Protein AF-A0A527ZDQ5-F1 (afdb_monomer_lite)

Sequence (69 aa):
SVDILSRPFWLPETVDTGDWIEIGHIGAYSLSLRTRFNGFYPDTFVEVTTPFDEGDAPQGFASLETMAD

Structure (mmCIF, N/CA/C/O backbone):
data_AF-A0A527ZDQ5-F1
#
_entry.id   AF-A0A527ZDQ5-F1
#
loop_
_atom_site.group_PDB
_atom_site.id
_atom_site.type_symbol
_atom_site.label_atom_id
_atom_site.label_alt_id
_atom_site.label_comp_id
_atom_site.label_asym_id
_atom_site.label_entity_id
_atom_site.label_seq_id
_atom_site.pdbx_PDB_ins_code
_atom_site.Cartn_x
_atom_site.Cartn_y
_atom_site.Cartn_z
_atom_site.occupancy
_atom_site.B_iso_or_equiv
_atom_site.auth_seq_id
_atom_site.auth_comp_id
_atom_site.auth_asym_id
_atom_site.auth_atom_id
_atom_site.pdbx_PDB_model_num
ATOM 1 N N . SER A 1 1 ? 19.758 -6.143 -6.900 1.00 80.00 1 SER A N 1
ATOM 2 C CA . SER A 1 1 ? 18.315 -5.975 -7.163 1.00 80.00 1 SER A CA 1
ATOM 3 C C . SER A 1 1 ? 17.913 -4.574 -6.730 1.00 80.00 1 SER A C 1
ATOM 5 O O . SER A 1 1 ? 18.548 -4.080 -5.807 1.00 80.00 1 SER A O 1
ATOM 7 N N . VAL A 1 2 ? 16.948 -3.927 -7.393 1.00 89.75 2 VAL A N 1
ATOM 8 C CA . VAL A 1 2 ? 16.508 -2.544 -7.080 1.00 89.75 2 VAL A CA 1
ATOM 9 C C . VAL A 1 2 ? 15.012 -2.427 -6.770 1.00 89.75 2 VAL A C 1
ATOM 11 O O . VAL A 1 2 ? 14.574 -1.374 -6.324 1.00 89.75 2 VAL A O 1
ATOM 14 N N . ASP A 1 3 ? 14.241 -3.495 -6.985 1.00 92.00 3 ASP A N 1
ATOM 15 C CA . ASP A 1 3 ? 12.823 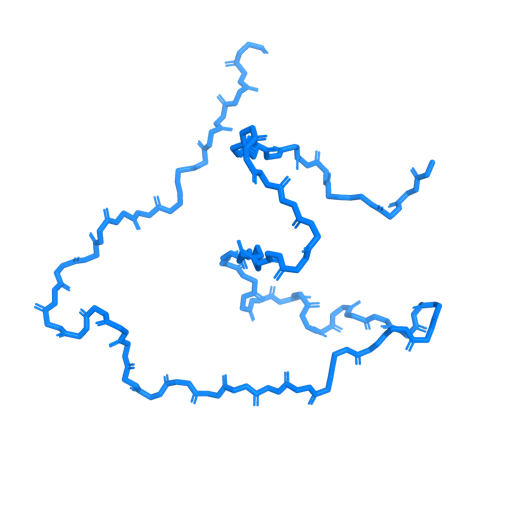-3.570 -6.622 1.00 92.00 3 ASP A CA 1
ATOM 16 C C . ASP A 1 3 ? 12.705 -4.020 -5.159 1.00 92.00 3 ASP A C 1
ATOM 18 O O . ASP A 1 3 ? 12.606 -5.208 -4.854 1.00 92.00 3 ASP A O 1
ATOM 22 N N . ILE A 1 4 ? 12.914 -3.069 -4.249 1.00 89.25 4 ILE A N 1
ATOM 23 C CA . ILE A 1 4 ? 12.933 -3.275 -2.799 1.00 89.25 4 ILE A CA 1
ATOM 24 C C . ILE A 1 4 ? 12.531 -1.975 -2.094 1.00 89.25 4 ILE A C 1
ATOM 26 O O . ILE A 1 4 ? 12.891 -0.883 -2.537 1.00 89.25 4 ILE A O 1
ATOM 30 N N . LEU A 1 5 ? 11.804 -2.075 -0.979 1.00 85.38 5 LEU A N 1
ATOM 31 C CA . LEU A 1 5 ? 11.565 -0.926 -0.106 1.00 85.38 5 LEU A CA 1
ATOM 32 C C . LEU A 1 5 ? 12.852 -0.564 0.640 1.00 85.38 5 LEU A C 1
ATOM 34 O O . LEU A 1 5 ? 13.544 -1.430 1.170 1.00 85.38 5 LEU A O 1
ATOM 38 N N . SER A 1 6 ? 13.162 0.729 0.724 1.00 83.56 6 SER A N 1
ATOM 39 C CA 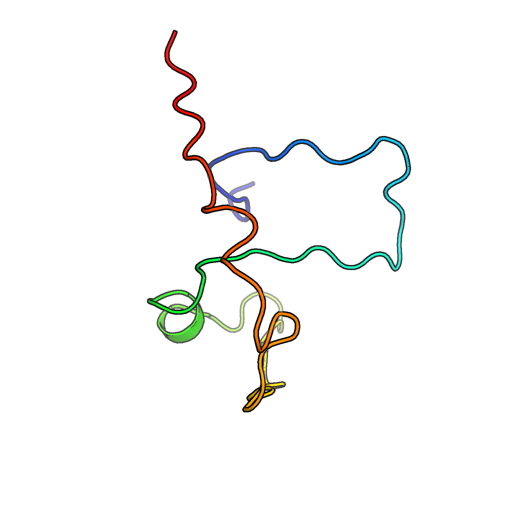. SER A 1 6 ? 14.426 1.208 1.303 1.00 83.56 6 SER A CA 1
ATOM 40 C C . SER A 1 6 ? 14.601 0.900 2.793 1.00 83.56 6 SER A C 1
ATOM 42 O O . SER A 1 6 ? 15.703 1.060 3.313 1.00 83.56 6 SER A O 1
ATO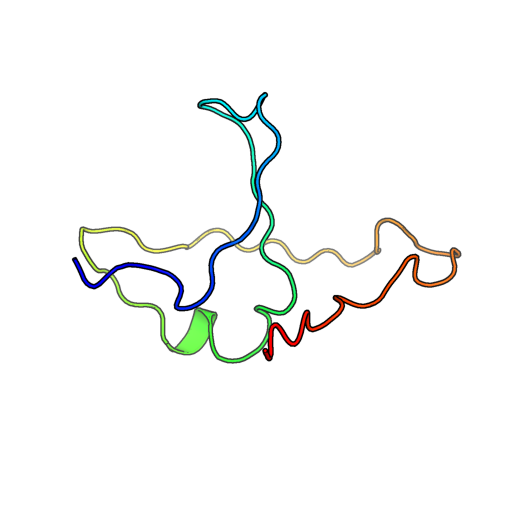M 44 N N . ARG A 1 7 ? 13.530 0.510 3.495 1.00 81.94 7 ARG A N 1
ATOM 45 C CA . ARG A 1 7 ? 13.566 0.132 4.909 1.00 81.94 7 ARG A CA 1
ATOM 46 C C . ARG A 1 7 ? 13.001 -1.275 5.105 1.00 81.94 7 ARG A C 1
ATOM 48 O O . ARG A 1 7 ? 11.944 -1.564 4.542 1.00 81.94 7 ARG A O 1
ATOM 55 N N . PRO A 1 8 ? 13.683 -2.128 5.888 1.00 84.19 8 PRO A N 1
ATOM 56 C CA . PRO A 1 8 ? 13.163 -3.436 6.247 1.00 84.19 8 PRO A CA 1
ATOM 57 C C . PRO A 1 8 ? 12.020 -3.307 7.259 1.00 84.19 8 PRO A C 1
ATOM 59 O O . PRO A 1 8 ? 12.005 -2.388 8.077 1.00 84.19 8 PRO A O 1
ATOM 62 N N . PHE A 1 9 ? 11.100 -4.267 7.217 1.00 84.06 9 PHE A N 1
ATOM 63 C CA . PHE A 1 9 ? 10.075 -4.480 8.235 1.00 84.06 9 PHE A CA 1
ATOM 64 C C . PHE A 1 9 ? 10.278 -5.865 8.838 1.00 84.06 9 PHE A C 1
ATOM 66 O O . PHE A 1 9 ? 10.626 -6.809 8.125 1.00 84.06 9 PHE A O 1
ATOM 73 N N . TRP A 1 10 ? 10.059 -5.985 10.142 1.00 88.25 10 TRP A N 1
ATOM 74 C CA . TRP A 1 10 ? 10.064 -7.278 10.811 1.00 88.25 10 TRP A CA 1
ATOM 75 C C . TRP A 1 10 ? 8.725 -7.968 10.578 1.00 88.25 10 TRP A C 1
ATOM 77 O O . TRP A 1 10 ? 7.673 -7.389 10.839 1.00 88.25 10 TRP A O 1
ATOM 87 N N . LEU A 1 11 ? 8.774 -9.199 10.076 1.00 90.88 11 LEU A N 1
ATOM 88 C CA . LEU A 1 11 ? 7.597 -10.043 9.907 1.00 90.88 11 LEU A CA 1
ATOM 89 C C . LEU A 1 11 ? 7.575 -11.123 10.997 1.00 90.88 11 LEU A C 1
ATOM 91 O O . LEU A 1 11 ? 8.646 -11.545 11.446 1.00 90.88 11 LEU A O 1
ATOM 95 N N . PRO A 1 12 ? 6.387 -11.586 11.424 1.00 93.06 12 PRO A N 1
ATOM 96 C CA . PRO A 1 12 ? 6.274 -12.748 12.298 1.00 93.06 12 PRO A CA 1
ATOM 97 C C . PRO A 1 12 ? 6.917 -13.987 11.666 1.00 93.06 12 PRO A C 1
ATOM 99 O O . PRO A 1 12 ? 6.849 -14.173 10.453 1.00 93.06 12 PRO A O 1
ATOM 102 N N . GLU A 1 13 ? 7.465 -14.885 12.489 1.00 94.94 13 GLU A N 1
ATOM 103 C CA . GLU A 1 13 ? 8.064 -16.150 12.018 1.00 94.94 13 GLU A CA 1
ATOM 104 C C . GLU A 1 13 ? 7.063 -17.068 11.296 1.00 94.94 13 GLU A C 1
ATOM 106 O O . GLU A 1 13 ? 7.461 -17.979 10.577 1.00 94.94 13 GLU A O 1
ATOM 111 N N . THR A 1 14 ? 5.766 -16.834 11.494 1.00 95.88 14 THR A N 1
ATOM 112 C CA . THR A 1 14 ? 4.672 -17.631 10.933 1.00 95.88 14 THR A CA 1
ATOM 113 C C . THR A 1 14 ? 4.190 -17.150 9.567 1.00 95.88 14 THR A C 1
ATOM 115 O O . THR A 1 14 ? 3.217 -17.711 9.076 1.00 95.88 14 THR A O 1
ATOM 118 N N . VAL A 1 15 ? 4.787 -16.101 8.988 1.00 96.00 15 VAL A N 1
ATOM 119 C CA . VAL A 1 15 ? 4.363 -15.586 7.677 1.00 96.00 15 VAL A CA 1
ATOM 120 C C . VAL A 1 15 ? 4.563 -16.643 6.590 1.00 96.00 15 VAL A C 1
ATOM 122 O O . VAL A 1 15 ? 5.634 -17.246 6.494 1.00 96.00 15 VAL A O 1
ATOM 125 N N . ASP A 1 16 ? 3.545 -16.857 5.761 1.00 97.19 16 ASP A N 1
ATOM 126 C CA . ASP A 1 16 ? 3.571 -17.855 4.693 1.00 97.19 16 ASP A CA 1
ATOM 127 C C . ASP A 1 16 ? 2.845 -17.375 3.419 1.00 97.19 16 ASP A C 1
ATOM 129 O O . ASP A 1 16 ? 2.262 -16.292 3.330 1.00 97.19 16 ASP A O 1
ATOM 133 N N . THR A 1 17 ? 2.920 -18.187 2.368 1.00 97.19 17 THR A N 1
ATOM 134 C CA . THR A 1 17 ? 2.279 -17.937 1.082 1.00 97.19 17 THR A CA 1
ATOM 135 C C . THR A 1 17 ? 0.763 -17.899 1.233 1.00 97.19 17 THR A C 1
ATOM 137 O O . THR A 1 17 ? 0.142 -18.866 1.666 1.00 97.19 17 THR A O 1
ATOM 140 N N . GLY A 1 18 ? 0.161 -16.808 0.764 1.00 96.75 18 GLY A N 1
ATOM 141 C CA . GLY A 1 18 ? -1.282 -16.580 0.842 1.00 96.75 18 GLY A CA 1
ATOM 142 C C . GLY A 1 18 ? -1.686 -15.594 1.937 1.00 96.75 18 GLY A C 1
ATOM 143 O O . GLY A 1 18 ? -2.827 -15.133 1.919 1.00 96.75 18 GLY A O 1
ATOM 144 N N . ASP A 1 19 ? -0.761 -15.220 2.824 1.00 95.94 19 ASP A N 1
ATOM 145 C CA . ASP A 1 19 ? -0.981 -14.151 3.793 1.00 95.94 19 ASP A CA 1
ATOM 146 C C . ASP A 1 19 ? -1.038 -12.774 3.120 1.00 95.94 19 ASP A C 1
ATOM 148 O O . ASP A 1 19 ? -0.434 -12.522 2.072 1.00 95.94 19 ASP A O 1
ATOM 152 N N . TRP A 1 20 ? -1.758 -11.855 3.763 1.00 92.12 20 TRP A N 1
ATOM 153 C CA . TRP A 1 20 ? -1.882 -10.469 3.327 1.00 92.12 20 TRP A CA 1
ATOM 154 C C . TRP A 1 20 ? -1.015 -9.564 4.198 1.00 92.12 20 TRP A C 1
ATOM 156 O O . TRP A 1 20 ? -1.094 -9.609 5.424 1.00 92.12 20 TRP A O 1
ATOM 166 N N . ILE A 1 21 ? -0.217 -8.710 3.556 1.00 90.12 21 ILE A N 1
ATOM 167 C CA . ILE A 1 21 ? 0.571 -7.666 4.216 1.00 90.12 21 ILE A CA 1
ATOM 168 C C . ILE A 1 21 ? -0.024 -6.315 3.828 1.00 90.12 21 ILE A C 1
ATOM 170 O O . ILE A 1 21 ? -0.092 -5.976 2.646 1.00 90.12 21 ILE A O 1
ATOM 174 N N . GLU A 1 22 ? -0.431 -5.534 4.824 1.00 89.81 22 GLU A N 1
ATOM 175 C CA . GLU A 1 22 ? -0.863 -4.154 4.628 1.00 89.81 22 GLU A CA 1
ATOM 176 C C . GLU A 1 22 ? 0.326 -3.198 4.771 1.00 89.81 22 GLU A C 1
ATOM 178 O O . GLU A 1 22 ? 1.080 -3.260 5.742 1.00 89.81 22 GLU A O 1
ATOM 183 N N . ILE A 1 23 ? 0.465 -2.268 3.822 1.00 87.75 23 ILE A N 1
ATOM 184 C CA . ILE A 1 23 ? 1.382 -1.133 3.939 1.00 87.75 23 ILE A CA 1
ATOM 185 C C . ILE A 1 23 ? 0.552 0.143 4.081 1.00 87.75 23 ILE A C 1
ATOM 187 O O . ILE A 1 23 ? -0.003 0.653 3.106 1.00 87.75 23 ILE A O 1
ATOM 191 N N . GLY A 1 24 ? 0.476 0.662 5.306 1.00 86.44 24 GLY A N 1
ATOM 192 C CA . GLY A 1 24 ? -0.227 1.907 5.610 1.00 86.44 24 GLY A CA 1
ATOM 193 C C . GLY A 1 24 ? 0.455 3.157 5.032 1.00 86.44 24 GLY A C 1
ATOM 194 O O . GLY A 1 24 ? 1.586 3.121 4.549 1.00 86.44 24 GLY A O 1
ATOM 195 N N . HIS A 1 25 ? -0.234 4.300 5.115 1.00 87.50 25 HIS A N 1
ATOM 196 C CA . HIS A 1 25 ? 0.264 5.626 4.696 1.00 87.50 25 HIS A CA 1
ATOM 197 C C . HIS A 1 25 ? 0.688 5.757 3.220 1.00 87.50 25 HIS A C 1
ATOM 199 O O . HIS A 1 25 ? 1.451 6.652 2.860 1.00 87.50 25 HIS A O 1
ATOM 205 N N . ILE A 1 26 ? 0.134 4.932 2.334 1.00 90.25 26 ILE A N 1
ATOM 206 C CA . ILE A 1 26 ? 0.396 4.987 0.888 1.00 90.25 26 ILE A CA 1
ATOM 207 C C . ILE A 1 26 ? -0.580 5.891 0.117 1.00 90.25 26 ILE A C 1
ATOM 209 O O . ILE A 1 26 ? -0.607 5.850 -1.105 1.00 90.25 26 ILE A O 1
ATOM 213 N N . GLY A 1 27 ? -1.396 6.719 0.774 1.00 89.69 27 GLY A N 1
ATOM 214 C CA . GLY A 1 27 ? -2.432 7.515 0.091 1.00 89.69 27 GLY A CA 1
ATOM 215 C C . GLY A 1 27 ? -1.894 8.594 -0.862 1.00 89.69 27 GLY A C 1
ATOM 216 O O . GLY A 1 27 ? -2.532 8.922 -1.860 1.00 89.69 27 GLY A O 1
ATOM 217 N N . ALA A 1 28 ? -0.703 9.129 -0.588 1.00 92.75 28 ALA A N 1
ATOM 218 C CA . ALA A 1 28 ? -0.070 10.151 -1.413 1.00 92.75 28 ALA A CA 1
ATOM 219 C C . ALA A 1 28 ? 1.081 9.561 -2.237 1.00 92.75 28 ALA A C 1
ATOM 221 O O . ALA A 1 28 ? 1.918 8.823 -1.726 1.00 92.75 28 ALA A O 1
ATOM 222 N N . TYR A 1 29 ? 1.138 9.931 -3.516 1.00 92.50 29 TYR A N 1
ATOM 223 C CA . TYR A 1 29 ? 2.216 9.650 -4.473 1.00 92.50 29 TYR A CA 1
ATOM 224 C C . TYR A 1 29 ? 2.542 8.183 -4.808 1.00 92.50 29 TYR A C 1
ATOM 226 O O . TYR A 1 29 ? 3.167 7.948 -5.839 1.00 92.50 29 TYR A O 1
ATOM 234 N N . SER A 1 30 ? 2.088 7.193 -4.035 1.00 91.19 30 SER A N 1
ATOM 235 C CA . SER A 1 30 ? 2.302 5.773 -4.356 1.00 91.19 30 SER A CA 1
ATOM 236 C C . SER A 1 30 ? 1.648 5.412 -5.696 1.00 91.19 30 SER A C 1
ATOM 238 O O . SER A 1 30 ? 2.295 4.943 -6.633 1.00 91.19 30 SER A O 1
ATOM 240 N N . LEU A 1 31 ? 0.361 5.738 -5.829 1.00 91.31 31 LEU A N 1
ATOM 241 C CA . LEU A 1 31 ? -0.446 5.359 -6.973 1.00 91.31 31 LEU A CA 1
ATOM 242 C C . LEU A 1 31 ? -0.094 6.170 -8.219 1.00 91.31 31 LEU A C 1
ATOM 244 O O . LEU A 1 31 ? -0.093 5.629 -9.326 1.00 91.31 31 LEU A O 1
ATOM 248 N N . SER A 1 32 ? 0.213 7.459 -8.055 1.00 93.31 32 SER A N 1
ATOM 249 C CA . SER A 1 32 ? 0.558 8.344 -9.172 1.00 93.31 32 SER A CA 1
ATOM 250 C C . SER A 1 32 ? 1.899 7.994 -9.814 1.00 93.31 32 SER A C 1
ATOM 252 O O . SER A 1 32 ? 2.096 8.298 -10.985 1.00 93.31 32 SER A O 1
ATOM 254 N N . LEU A 1 33 ? 2.809 7.363 -9.065 1.00 93.44 33 LEU A N 1
ATOM 255 C CA . LEU A 1 33 ? 4.141 6.979 -9.541 1.00 93.44 33 LEU A CA 1
ATOM 256 C C . LEU A 1 33 ? 4.222 5.514 -10.002 1.00 93.44 33 LEU A C 1
ATOM 258 O O . LEU A 1 33 ? 5.283 5.071 -10.441 1.00 93.44 33 LEU A O 1
ATOM 262 N N . ARG A 1 34 ? 3.121 4.751 -9.930 1.00 93.12 34 ARG A N 1
ATOM 263 C CA . ARG A 1 34 ? 3.103 3.340 -10.338 1.00 93.12 34 ARG A CA 1
ATOM 264 C C . ARG A 1 34 ? 3.423 3.171 -11.823 1.00 93.12 34 ARG A C 1
ATOM 266 O O . ARG A 1 34 ? 2.989 3.955 -12.668 1.00 93.12 34 ARG A O 1
ATOM 273 N N . THR A 1 35 ? 4.099 2.079 -12.156 1.00 94.25 35 THR A N 1
ATOM 274 C CA . THR A 1 35 ? 4.393 1.694 -13.543 1.00 94.25 35 THR A CA 1
ATOM 275 C C . THR A 1 35 ? 3.737 0.353 -13.881 1.00 94.25 35 THR A C 1
ATOM 277 O O . THR A 1 35 ? 3.052 -0.227 -13.046 1.00 94.25 35 THR A O 1
ATOM 280 N N . ARG A 1 36 ? 3.916 -0.127 -15.119 1.00 95.50 36 ARG A N 1
ATOM 281 C CA . ARG A 1 36 ? 3.492 -1.467 -15.577 1.00 95.50 36 ARG A CA 1
ATOM 282 C C . ARG A 1 36 ? 4.662 -2.453 -15.647 1.00 95.50 36 ARG A C 1
ATOM 284 O O . ARG A 1 36 ? 4.716 -3.298 -16.543 1.00 95.50 36 ARG A O 1
ATOM 291 N N . PHE A 1 37 ? 5.659 -2.281 -14.782 1.00 94.62 37 PHE A N 1
ATOM 292 C CA . PHE A 1 37 ? 6.851 -3.122 -14.782 1.00 94.62 37 PHE A CA 1
ATOM 293 C C . PHE A 1 37 ? 6.470 -4.605 -14.631 1.00 94.62 37 PHE A C 1
ATOM 295 O O . PHE A 1 37 ? 5.608 -4.950 -13.827 1.00 94.62 37 PHE A O 1
ATOM 302 N N . ASN A 1 38 ? 7.058 -5.476 -15.459 1.00 94.62 38 ASN A N 1
ATOM 303 C CA . ASN A 1 38 ? 6.749 -6.913 -15.530 1.00 94.62 38 ASN A CA 1
ATOM 304 C C . ASN A 1 38 ? 5.257 -7.269 -15.711 1.00 94.62 38 ASN A C 1
ATOM 306 O O . ASN A 1 38 ? 4.848 -8.385 -15.407 1.00 94.62 38 ASN A O 1
ATOM 310 N N . GLY A 1 39 ? 4.438 -6.344 -16.222 1.00 93.75 39 GLY A N 1
ATOM 311 C CA . GLY A 1 39 ? 3.001 -6.564 -16.398 1.00 93.75 39 GLY A CA 1
ATOM 312 C C . GLY A 1 39 ? 2.174 -6.438 -15.114 1.00 93.75 39 GLY A C 1
ATOM 313 O O . GLY A 1 39 ? 0.959 -6.606 -15.179 1.00 93.75 39 GLY A O 1
ATOM 314 N N . PHE A 1 40 ? 2.781 -6.093 -13.974 1.00 92.12 40 PHE A N 1
ATOM 315 C CA . PHE A 1 40 ? 2.049 -5.812 -12.740 1.00 92.12 40 PHE A CA 1
ATOM 316 C C . PHE A 1 40 ? 1.470 -4.400 -12.780 1.00 92.12 40 PHE A C 1
ATOM 318 O O . PHE A 1 40 ? 2.188 -3.420 -12.990 1.00 92.12 40 PHE A O 1
ATOM 325 N N . TYR A 1 41 ? 0.157 -4.289 -12.587 1.00 89.69 41 TYR A N 1
ATOM 326 C CA . TYR A 1 41 ? -0.533 -3.009 -12.515 1.00 89.69 41 TYR A CA 1
ATOM 327 C C . TYR A 1 41 ? -1.780 -3.137 -11.637 1.00 89.69 41 TYR A C 1
ATOM 329 O O . TYR A 1 41 ? -2.709 -3.836 -12.036 1.00 89.6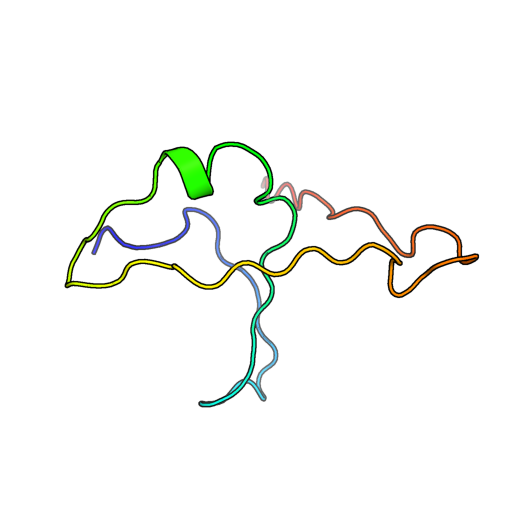9 41 TYR A O 1
ATOM 337 N N . PRO A 1 42 ? -1.831 -2.482 -10.465 1.00 85.56 42 PRO A N 1
ATOM 338 C CA . PRO A 1 42 ? -3.017 -2.520 -9.626 1.00 85.56 42 PRO A CA 1
ATOM 339 C C . PRO A 1 42 ? -4.144 -1.725 -10.294 1.00 85.56 42 PRO A C 1
ATOM 341 O O . PRO A 1 42 ? -4.000 -0.534 -10.598 1.00 85.56 42 PRO A O 1
ATOM 344 N N . ASP A 1 43 ? -5.252 -2.411 -10.542 1.00 87.94 43 ASP A N 1
ATOM 345 C CA . ASP A 1 43 ? -6.483 -1.891 -11.140 1.00 87.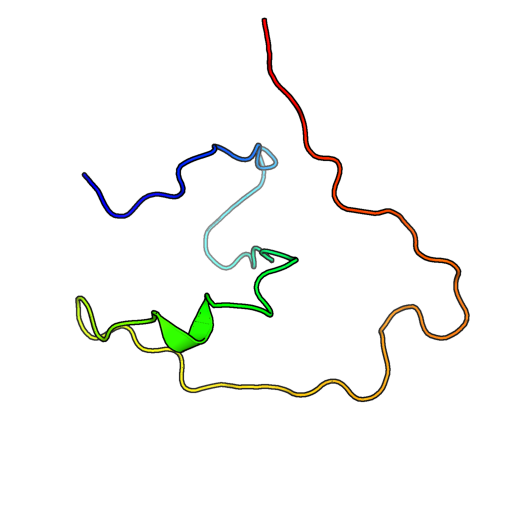94 43 ASP A CA 1
ATOM 346 C C . ASP A 1 43 ? -7.692 -1.991 -10.198 1.00 87.94 43 ASP A C 1
ATOM 348 O O . ASP A 1 43 ? -8.706 -1.330 -10.420 1.00 87.94 43 ASP A O 1
ATOM 352 N N . THR A 1 44 ? -7.566 -2.771 -9.127 1.00 90.88 44 THR A N 1
ATOM 353 C CA . THR A 1 44 ? -8.596 -2.932 -8.108 1.00 90.88 44 THR A CA 1
ATOM 354 C C . THR A 1 44 ? -8.451 -1.845 -7.049 1.00 90.88 44 THR A C 1
ATOM 356 O O . THR A 1 44 ? -7.424 -1.745 -6.379 1.00 90.88 44 THR A O 1
ATOM 359 N N . PHE A 1 45 ? -9.503 -1.044 -6.891 1.00 90.12 45 PHE A N 1
ATOM 360 C CA . PHE A 1 45 ? -9.607 0.004 -5.881 1.00 90.12 45 PHE A CA 1
ATOM 361 C C . PHE A 1 45 ? -10.892 -0.190 -5.101 1.00 90.12 45 PHE A C 1
ATOM 363 O O . PHE A 1 45 ? -11.951 -0.422 -5.684 1.00 90.12 45 PHE A O 1
ATOM 370 N N . VAL A 1 46 ? -10.784 -0.079 -3.784 1.00 91.12 46 VAL A N 1
ATOM 371 C CA . VAL A 1 46 ? -11.921 -0.164 -2.878 1.00 91.12 46 VAL A CA 1
ATOM 372 C C . VAL A 1 46 ? -11.925 1.100 -2.039 1.00 91.12 46 VAL A C 1
ATOM 374 O O . VAL A 1 46 ? -10.925 1.436 -1.408 1.00 91.12 46 VAL A O 1
ATOM 377 N N . GLU A 1 47 ? -13.047 1.807 -2.061 1.00 91.12 47 GLU A N 1
ATOM 378 C CA . GLU A 1 47 ? -13.313 2.909 -1.147 1.00 91.12 47 GLU A CA 1
ATOM 379 C C . GLU A 1 47 ? -14.104 2.363 0.038 1.00 91.12 47 GLU A C 1
ATOM 381 O O . GLU A 1 47 ? -15.145 1.725 -0.133 1.00 91.12 47 GLU A O 1
ATOM 386 N N . VAL A 1 48 ? -13.591 2.598 1.240 1.00 89.31 48 VAL A N 1
ATOM 387 C CA . VAL A 1 48 ? -14.245 2.211 2.486 1.00 89.31 48 VAL A CA 1
ATOM 388 C C . VAL A 1 48 ? -14.821 3.478 3.107 1.00 89.31 48 VAL A C 1
ATOM 390 O O . VAL A 1 48 ? -14.078 4.342 3.563 1.00 89.31 48 VAL A O 1
ATOM 393 N N . THR A 1 49 ? -16.148 3.608 3.095 1.00 90.38 49 THR A N 1
ATOM 394 C CA . THR A 1 49 ? -16.848 4.796 3.620 1.00 90.38 49 THR A CA 1
ATOM 395 C C . THR A 1 49 ? -16.925 4.818 5.139 1.00 90.38 49 THR A C 1
ATOM 397 O O . THR A 1 49 ? -17.098 5.876 5.736 1.00 90.38 49 THR A O 1
ATOM 400 N N . THR A 1 50 ? -16.819 3.643 5.751 1.00 87.81 50 THR A N 1
ATOM 401 C CA . THR A 1 50 ? -16.971 3.443 7.187 1.00 87.81 50 THR A CA 1
ATOM 402 C C . THR A 1 50 ? -15.717 2.755 7.711 1.00 87.81 50 THR A C 1
ATOM 404 O O . THR A 1 50 ? -15.471 1.608 7.332 1.00 87.81 50 THR A O 1
ATOM 407 N N . PRO A 1 51 ? -14.891 3.436 8.523 1.00 79.81 51 PRO A N 1
ATOM 408 C CA . PRO A 1 51 ? -13.667 2.845 9.042 1.00 79.81 51 PRO A CA 1
ATOM 409 C C . PRO A 1 51 ? -13.984 1.681 9.983 1.00 79.81 51 PRO A C 1
ATOM 411 O O . PRO A 1 51 ? -15.031 1.653 10.625 1.00 79.81 51 PRO A O 1
ATOM 414 N N . PHE A 1 52 ? -13.059 0.726 10.071 1.00 76.38 52 PHE A N 1
ATOM 415 C CA . PHE A 1 52 ? -13.206 -0.437 10.950 1.00 76.38 52 PHE A CA 1
ATOM 416 C C . PHE A 1 52 ? -13.370 -0.032 12.426 1.00 76.38 52 PHE A C 1
ATOM 418 O O . PHE A 1 52 ? -14.203 -0.596 13.125 1.00 76.38 52 PHE A O 1
ATOM 425 N N . ASP A 1 53 ? -12.644 1.005 12.849 1.00 78.94 53 ASP A N 1
ATOM 426 C CA . ASP A 1 53 ? -12.652 1.548 14.212 1.00 78.94 53 ASP A CA 1
ATOM 427 C C . ASP A 1 53 ? -13.678 2.692 14.391 1.00 78.94 53 ASP A C 1
ATOM 429 O O . ASP A 1 53 ? -13.452 3.623 15.165 1.00 78.94 53 ASP A O 1
ATOM 433 N N . GLU A 1 54 ? -14.779 2.721 13.629 1.00 79.75 54 GLU A N 1
ATOM 434 C CA . GLU A 1 54 ? -15.778 3.794 13.752 1.00 79.75 54 GLU A CA 1
ATOM 435 C C . GLU A 1 54 ? -16.339 3.877 15.186 1.00 79.75 54 GLU A C 1
ATOM 437 O O . GLU A 1 54 ? -17.051 2.990 15.653 1.00 79.75 54 GLU A O 1
ATOM 442 N N . GLY A 1 55 ? -16.034 4.979 15.880 1.00 74.50 55 GLY A N 1
ATOM 443 C CA . GLY A 1 55 ? -16.421 5.210 17.277 1.00 74.50 55 GLY A CA 1
ATOM 444 C C . GLY A 1 55 ? -15.316 4.921 18.299 1.00 74.50 55 GLY A C 1
ATOM 445 O O . GLY A 1 55 ? -15.430 5.378 19.437 1.00 74.50 55 GLY A O 1
ATOM 446 N N . ASP A 1 56 ? -14.230 4.267 17.886 1.00 78.31 56 ASP A N 1
ATOM 447 C CA . ASP A 1 56 ? -13.052 4.017 18.710 1.00 78.31 56 ASP A 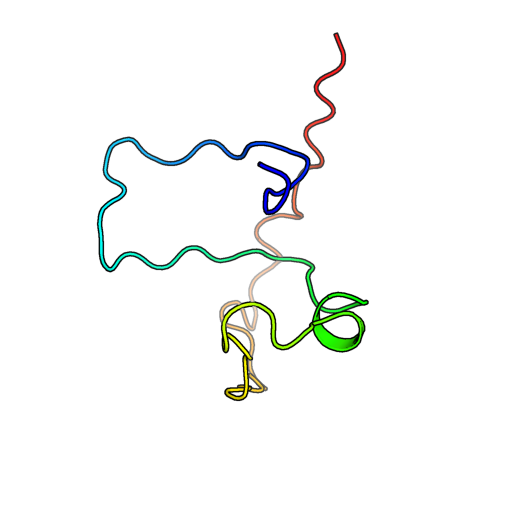CA 1
ATOM 448 C C . ASP A 1 56 ? -11.984 5.104 18.505 1.00 78.31 56 ASP A C 1
ATOM 450 O O . ASP A 1 56 ? -11.856 5.730 17.449 1.00 78.31 56 ASP A O 1
ATOM 454 N N . ALA A 1 57 ? -11.204 5.374 19.554 1.00 72.75 57 ALA A N 1
ATOM 455 C CA . ALA A 1 57 ? -10.053 6.263 19.440 1.00 72.75 57 ALA A CA 1
ATOM 456 C C . ALA A 1 57 ? -8.959 5.594 18.581 1.00 72.75 57 ALA A C 1
ATOM 458 O O . ALA A 1 57 ? -8.802 4.374 18.664 1.00 72.75 57 ALA A O 1
ATOM 459 N N . PRO A 1 58 ? -8.157 6.357 17.809 1.00 69.38 58 PRO A N 1
ATOM 460 C CA . PRO A 1 58 ? -7.055 5.797 17.030 1.00 69.38 58 PRO A CA 1
ATOM 461 C C . PRO A 1 58 ? -6.150 4.916 17.901 1.00 69.38 58 PRO A C 1
ATOM 463 O O . PRO A 1 58 ? -5.596 5.389 18.895 1.00 69.38 58 PRO A O 1
ATOM 466 N N . GLN A 1 59 ? -5.996 3.644 17.525 1.00 66.12 59 GLN A N 1
ATOM 467 C CA . GLN A 1 59 ? -5.266 2.642 18.317 1.00 66.12 59 GLN A CA 1
ATOM 468 C C . GLN A 1 59 ? -3.737 2.833 18.259 1.00 66.12 59 GLN A C 1
ATOM 470 O O . GLN A 1 59 ? -3.004 2.299 19.090 1.00 66.12 59 GLN A O 1
ATOM 475 N N . GLY A 1 60 ? -3.247 3.642 17.315 1.00 58.19 60 GLY A N 1
ATOM 476 C CA . GLY A 1 60 ? -1.852 4.052 17.211 1.00 58.19 60 GLY A CA 1
ATOM 477 C C . GLY A 1 60 ? -1.574 4.791 15.904 1.00 58.19 60 GLY A C 1
ATOM 478 O O . GLY A 1 60 ? -2.248 4.580 14.899 1.00 58.19 60 GLY A O 1
ATOM 479 N N . PHE A 1 61 ? -0.570 5.665 15.907 1.00 58.44 61 PHE A N 1
ATOM 480 C CA . PHE A 1 61 ? 0.036 6.166 14.672 1.00 58.44 61 PHE A CA 1
ATOM 481 C C . PHE A 1 61 ? 1.223 5.273 14.332 1.00 58.44 61 PHE A C 1
ATOM 483 O O . PHE A 1 61 ? 1.883 4.775 15.244 1.00 58.44 61 PHE A O 1
ATOM 490 N N . ALA A 1 62 ? 1.523 5.094 13.042 1.00 54.78 62 ALA A N 1
ATOM 491 C CA . ALA A 1 62 ? 2.754 4.414 12.654 1.00 54.78 62 ALA A CA 1
ATOM 492 C C . ALA A 1 62 ? 3.940 5.136 13.309 1.00 54.78 62 ALA A C 1
ATOM 494 O O . ALA A 1 62 ? 4.222 6.299 13.006 1.00 54.78 62 ALA A O 1
ATOM 495 N N . SER A 1 63 ? 4.609 4.457 14.236 1.00 53.56 63 SER A N 1
ATOM 496 C CA . SER A 1 63 ? 5.843 4.942 14.826 1.00 53.56 63 SER A CA 1
ATOM 497 C C . SER A 1 63 ? 6.914 4.921 13.744 1.00 53.56 63 SER A C 1
ATOM 499 O O . SER A 1 63 ? 7.234 3.875 13.180 1.00 53.56 63 SER A O 1
ATOM 501 N N . LEU A 1 64 ? 7.480 6.089 13.442 1.00 50.75 64 LEU A N 1
ATOM 502 C CA . LEU A 1 64 ? 8.762 6.138 12.755 1.00 50.75 64 LEU A CA 1
ATOM 503 C C . LEU A 1 64 ? 9.791 5.561 13.728 1.00 50.75 64 LEU A C 1
ATOM 505 O O . LEU A 1 64 ? 10.242 6.257 14.635 1.00 50.75 64 LEU A O 1
ATOM 509 N N . GLU A 1 65 ? 10.146 4.288 13.572 1.00 57.28 65 GLU A N 1
ATOM 510 C CA . GLU A 1 65 ? 11.352 3.768 14.208 1.00 57.28 65 GLU A CA 1
ATOM 511 C C . GLU A 1 65 ? 12.559 4.471 13.572 1.00 57.28 65 GLU A C 1
ATOM 513 O O . GLU A 1 65 ? 13.038 4.120 12.491 1.00 57.28 65 GLU A O 1
ATOM 518 N N . THR A 1 66 ? 13.031 5.535 14.221 1.00 52.78 66 THR A N 1
ATOM 519 C CA . THR A 1 66 ? 14.360 6.093 13.971 1.00 52.78 66 THR A CA 1
ATOM 520 C C . THR A 1 66 ? 15.380 5.134 14.572 1.00 52.78 66 THR A C 1
ATOM 522 O O . THR A 1 66 ? 15.766 5.273 15.726 1.00 52.78 66 THR A O 1
ATOM 525 N N . MET A 1 67 ? 15.809 4.144 13.793 1.00 53.50 67 MET A N 1
ATOM 526 C CA . MET A 1 67 ? 17.034 3.404 14.090 1.00 53.50 67 MET A CA 1
ATOM 527 C C . MET A 1 67 ? 18.219 4.297 13.692 1.00 53.50 67 MET A C 1
ATOM 529 O O . MET A 1 67 ? 18.674 4.272 12.551 1.00 53.50 67 MET A O 1
ATOM 533 N N . ALA A 1 68 ? 18.610 5.177 14.607 1.00 38.34 68 ALA A N 1
ATOM 534 C CA . ALA A 1 68 ? 19.950 5.747 14.704 1.00 38.34 68 ALA A CA 1
ATOM 535 C C . ALA A 1 68 ? 20.325 5.519 16.173 1.00 38.34 68 ALA A C 1
ATOM 537 O O . ALA A 1 68 ? 19.671 6.086 17.046 1.00 38.34 68 ALA A O 1
ATOM 538 N N . ASP A 1 69 ? 21.153 4.542 16.526 1.00 41.03 69 ASP A N 1
ATOM 539 C CA . ASP A 1 69 ? 22.597 4.445 16.230 1.00 41.03 69 ASP A CA 1
ATOM 540 C C . ASP A 1 69 ? 23.063 4.181 14.787 1.00 41.03 69 ASP A C 1
ATOM 542 O O . ASP A 1 69 ? 22.519 3.281 14.108 1.00 41.03 69 ASP A O 1
#

pLDDT: mean 83.06, std 14.57, range [38.34, 97.19]

Foldseek 3Di:
DPPDDPDDDDDDPPDDPPDDDDDPPCPPPNQVVDDCPVNDDDPDDDDDPADPQRVHDPPDDPDPPPPDD

Radius of gyration: 15.78 Å; chains: 1; bounding box: 40×28×36 Å

Secondary structure (DSSP, 8-state):
---S-SS-----TT--TT------S-SSSTTTT---GGG---------SS-TTTTSPP-----------